Protein AF-A0A2V5S6P3-F1 (afdb_monomer_lite)

Sequence (107 aa):
RVFWAWVSDLITRRATFFVMFFLQVVLFWFFPNIVSASLMTTVTFVVLMCYGGGFGTMPAFTADYFGPKNVGPIYGLMLTAWGFASAFGPLFIAHMRETTGSYSGAL

Structure (mmCIF, N/CA/C/O backbone):
data_AF-A0A2V5S6P3-F1
#
_entry.id   AF-A0A2V5S6P3-F1
#
loop_
_atom_site.group_PDB
_atom_site.id
_atom_site.type_symbol
_atom_site.label_atom_id
_atom_site.label_alt_id
_atom_site.label_comp_id
_atom_site.label_asym_id
_atom_site.label_entity_id
_atom_site.label_seq_id
_atom_site.pdbx_PDB_ins_code
_atom_site.Cartn_x
_atom_site.Cartn_y
_atom_site.Cartn_z
_atom_site.occupancy
_atom_site.B_iso_or_equiv
_atom_site.auth_seq_id
_atom_site.auth_comp_id
_atom_site.auth_asym_id
_atom_site.auth_atom_id
_atom_site.pdbx_PDB_model_num
ATOM 1 N N . ARG A 1 1 ? -6.091 12.741 -2.307 1.00 47.53 1 ARG A N 1
ATOM 2 C CA . ARG A 1 1 ? -7.322 12.934 -1.498 1.00 47.53 1 ARG A CA 1
ATOM 3 C C . ARG A 1 1 ? -8.544 13.195 -2.376 1.00 47.53 1 ARG A C 1
ATOM 5 O O . ARG A 1 1 ? -9.462 12.411 -2.268 1.00 47.53 1 ARG A O 1
ATOM 12 N N . VAL A 1 2 ? -8.545 14.181 -3.282 1.00 52.91 2 VAL A N 1
ATOM 13 C CA . VAL A 1 2 ? -9.742 14.534 -4.083 1.00 52.91 2 VAL A CA 1
ATOM 14 C C . VAL A 1 2 ? -10.208 13.422 -5.040 1.00 52.91 2 VAL A C 1
ATOM 16 O O . VAL A 1 2 ? -11.377 13.068 -5.022 1.00 52.91 2 VAL A O 1
ATOM 19 N N . PHE A 1 3 ? -9.303 12.802 -5.807 1.00 58.50 3 PHE A N 1
ATOM 20 C CA . PHE A 1 3 ? -9.684 11.779 -6.798 1.00 58.50 3 PHE A CA 1
ATOM 21 C C . PHE A 1 3 ? -10.196 10.476 -6.157 1.00 58.50 3 PHE A C 1
ATOM 23 O O . PHE A 1 3 ? -11.256 9.976 -6.510 1.00 58.50 3 PHE A O 1
ATOM 30 N N . TRP A 1 4 ? -9.481 9.955 -5.154 1.00 55.31 4 TRP A N 1
ATOM 31 C CA . TRP A 1 4 ? -9.890 8.737 -4.444 1.00 55.31 4 TRP A CA 1
ATOM 32 C C . TRP A 1 4 ? -11.047 8.945 -3.462 1.00 55.31 4 TRP A C 1
ATOM 34 O O . TRP A 1 4 ? -11.768 7.992 -3.205 1.00 55.31 4 TRP A O 1
ATOM 44 N N . ALA A 1 5 ? -11.261 10.157 -2.938 1.00 51.94 5 ALA A N 1
ATOM 45 C CA . ALA A 1 5 ? -12.491 10.465 -2.206 1.00 51.94 5 ALA A CA 1
ATOM 46 C C . ALA A 1 5 ? -13.701 10.379 -3.146 1.00 51.94 5 ALA A C 1
ATOM 48 O O . ALA A 1 5 ? -14.657 9.693 -2.823 1.00 51.94 5 ALA A O 1
ATOM 49 N N . TRP A 1 6 ? -13.594 10.937 -4.359 1.00 54.28 6 TRP A N 1
ATOM 50 C CA . TRP A 1 6 ? -14.660 10.875 -5.363 1.00 54.28 6 TRP A CA 1
ATOM 51 C C . TRP A 1 6 ? -14.965 9.439 -5.826 1.00 54.28 6 TRP A C 1
ATOM 53 O O . TRP A 1 6 ? -16.123 9.039 -5.898 1.00 54.28 6 TRP A O 1
ATOM 63 N N . VAL A 1 7 ? -13.932 8.617 -6.062 1.00 57.66 7 VAL A N 1
ATOM 64 C CA . VAL A 1 7 ? -14.108 7.181 -6.367 1.00 57.66 7 VAL A CA 1
ATOM 65 C C . VAL A 1 7 ? -14.645 6.403 -5.153 1.00 57.66 7 VAL A C 1
ATOM 67 O O . VAL A 1 7 ? -15.472 5.509 -5.322 1.00 57.66 7 VAL A O 1
ATOM 70 N N . SER A 1 8 ? -14.239 6.766 -3.931 1.00 52.78 8 SER A N 1
ATOM 71 C CA . SER A 1 8 ? -14.742 6.160 -2.689 1.00 52.78 8 SER A CA 1
ATOM 72 C C . SER A 1 8 ? -16.197 6.490 -2.393 1.00 52.78 8 SER A C 1
ATOM 74 O O . SER A 1 8 ? -16.872 5.672 -1.766 1.00 52.78 8 SER A O 1
ATOM 76 N N . ASP A 1 9 ? -16.669 7.658 -2.814 1.00 57.91 9 ASP A N 1
ATOM 77 C CA . ASP A 1 9 ? -18.068 8.056 -2.666 1.00 57.91 9 ASP A CA 1
ATOM 78 C C . ASP A 1 9 ? -18.968 7.313 -3.672 1.00 57.91 9 ASP A C 1
ATOM 80 O O . ASP A 1 9 ? -20.126 7.031 -3.371 1.00 57.91 9 ASP A O 1
ATOM 84 N N . LEU A 1 10 ? -18.427 6.917 -4.833 1.00 56.69 10 LEU A N 1
ATOM 85 C CA . LEU A 1 10 ? -19.123 6.114 -5.851 1.00 56.69 10 LEU A CA 1
ATOM 86 C C . LEU A 1 10 ? -19.112 4.606 -5.558 1.00 56.69 10 LEU A C 1
ATOM 88 O O . LEU A 1 10 ? -20.053 3.896 -5.912 1.00 56.69 10 LEU A O 1
ATOM 92 N N . ILE A 1 11 ? -18.043 4.097 -4.943 1.00 58.88 11 ILE A N 1
ATOM 93 C CA . ILE A 1 11 ? -17.798 2.665 -4.762 1.00 58.88 11 ILE A CA 1
ATOM 94 C C . ILE A 1 11 ? -17.450 2.436 -3.289 1.00 58.88 11 ILE A C 1
ATOM 96 O O . ILE A 1 11 ? -16.312 2.649 -2.869 1.00 58.88 11 ILE A O 1
ATOM 100 N N . THR A 1 12 ? -18.454 2.014 -2.511 1.00 62.72 12 THR A N 1
ATOM 101 C CA . THR A 1 12 ? -18.409 1.620 -1.087 1.00 62.72 12 THR A CA 1
ATOM 102 C C . THR A 1 12 ? -16.992 1.299 -0.583 1.00 62.72 12 THR A C 1
ATOM 104 O O . THR A 1 12 ? -16.327 0.452 -1.174 1.00 62.72 12 THR A O 1
ATOM 107 N N . ARG A 1 13 ? -16.544 1.899 0.538 1.00 61.31 13 ARG A N 1
ATOM 108 C CA . ARG A 1 13 ? -15.178 1.804 1.134 1.00 61.31 13 ARG A CA 1
ATOM 109 C C . ARG A 1 13 ? -14.406 0.485 0.912 1.00 61.31 13 ARG A C 1
ATOM 111 O O . ARG A 1 13 ? -13.214 0.521 0.622 1.00 61.31 13 ARG A O 1
ATOM 118 N N . ARG A 1 14 ? -15.066 -0.677 1.031 1.00 64.19 14 ARG A N 1
ATOM 119 C CA . ARG A 1 14 ? -14.502 -2.018 0.750 1.00 64.19 14 ARG A CA 1
ATOM 120 C C . ARG A 1 14 ? -14.057 -2.212 -0.704 1.00 64.19 14 ARG A C 1
ATOM 122 O O . ARG A 1 14 ? -12.958 -2.695 -0.954 1.00 64.19 14 ARG A O 1
ATOM 129 N N . ALA A 1 15 ? -14.909 -1.851 -1.655 1.00 66.44 15 ALA A N 1
ATOM 130 C CA . ALA A 1 15 ? -14.655 -2.031 -3.077 1.00 66.44 15 ALA A CA 1
ATOM 131 C C . ALA A 1 15 ? -13.610 -1.030 -3.600 1.00 66.44 15 ALA A C 1
ATOM 133 O O . ALA A 1 15 ? -12.802 -1.387 -4.447 1.00 66.44 15 ALA A O 1
ATOM 134 N N . THR A 1 16 ? -13.522 0.162 -3.004 1.00 69.06 16 THR A N 1
ATOM 135 C CA . THR A 1 16 ? -12.410 1.101 -3.229 1.00 69.06 16 THR A CA 1
ATOM 136 C C . THR A 1 16 ? -11.053 0.471 -2.913 1.00 69.06 16 THR A C 1
ATOM 138 O O . THR A 1 16 ? -10.139 0.518 -3.737 1.00 69.06 16 THR A O 1
ATOM 141 N N . PHE A 1 17 ? -10.940 -0.197 -1.764 1.00 70.44 17 PHE A N 1
ATOM 142 C CA . PHE A 1 17 ? -9.723 -0.912 -1.383 1.00 70.44 17 PHE A CA 1
ATOM 143 C C . PHE A 1 17 ? -9.359 -2.024 -2.371 1.00 70.44 17 PHE A C 1
ATOM 145 O O . PHE A 1 17 ? -8.204 -2.156 -2.773 1.00 70.44 17 PHE A O 1
ATOM 152 N N . PHE A 1 18 ? -10.356 -2.803 -2.791 1.00 73.12 18 PHE A N 1
ATOM 153 C CA . PHE A 1 18 ? -10.160 -3.882 -3.753 1.00 73.12 18 PHE A CA 1
ATOM 154 C C . PHE A 1 18 ? -9.697 -3.356 -5.118 1.00 73.12 18 PHE A C 1
ATOM 156 O O . PHE A 1 18 ? -8.741 -3.878 -5.687 1.00 73.12 18 PHE A O 1
ATOM 163 N N . VAL A 1 19 ? -10.314 -2.279 -5.614 1.00 75.12 19 VAL A N 1
ATOM 164 C CA . VAL A 1 19 ? -9.940 -1.642 -6.884 1.00 75.12 19 VAL A CA 1
ATOM 165 C C . VAL A 1 19 ? -8.517 -1.077 -6.825 1.00 75.12 19 VAL A C 1
ATOM 167 O O . VAL A 1 19 ? -7.782 -1.244 -7.793 1.00 75.12 19 VAL A O 1
ATOM 170 N N . MET A 1 20 ? -8.084 -0.478 -5.706 1.00 73.75 20 MET A N 1
ATOM 171 C CA . MET A 1 20 ? -6.694 -0.011 -5.539 1.00 73.75 20 MET A CA 1
ATOM 172 C C . MET A 1 20 ? -5.676 -1.142 -5.698 1.00 73.75 20 MET A C 1
ATOM 174 O O . MET A 1 20 ? -4.691 -0.985 -6.422 1.00 73.75 20 MET A O 1
ATOM 178 N N . PHE A 1 21 ? -5.902 -2.266 -5.013 1.00 78.44 21 PHE A N 1
ATOM 179 C CA . PHE A 1 21 ? -5.004 -3.416 -5.079 1.00 78.44 21 PHE A CA 1
ATOM 180 C C . PHE A 1 21 ? -5.029 -4.071 -6.457 1.00 78.44 21 PHE A C 1
ATOM 182 O O . PHE A 1 21 ? -3.973 -4.350 -7.018 1.00 78.44 21 PHE A O 1
ATOM 189 N N . PHE A 1 22 ? -6.216 -4.253 -7.037 1.00 81.19 22 PHE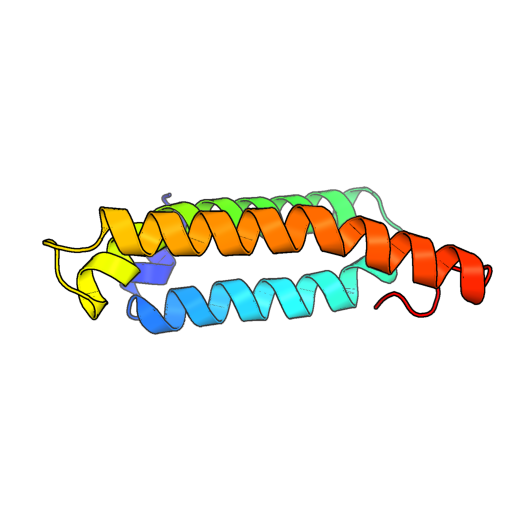 A N 1
ATOM 190 C CA . PHE A 1 22 ? -6.362 -4.826 -8.371 1.00 81.19 22 PHE A CA 1
ATOM 191 C C . PHE A 1 22 ? -5.668 -3.970 -9.437 1.00 81.19 22 PHE A C 1
ATOM 193 O O . PHE A 1 22 ? -4.919 -4.486 -10.263 1.00 81.19 22 PHE A O 1
ATOM 200 N N . LEU A 1 23 ? -5.846 -2.649 -9.376 1.00 80.69 23 LEU A N 1
ATOM 201 C CA . LEU A 1 23 ? -5.192 -1.715 -10.286 1.00 80.69 23 LEU A CA 1
ATOM 202 C C . LEU A 1 23 ? -3.664 -1.760 -10.137 1.00 80.69 23 LEU A C 1
ATOM 204 O O . LEU A 1 23 ? -2.963 -1.722 -11.142 1.00 80.69 23 LEU A O 1
ATOM 208 N N . GLN A 1 24 ? -3.139 -1.907 -8.916 1.00 78.00 24 GLN A N 1
ATOM 209 C CA . GLN A 1 24 ? -1.705 -2.122 -8.698 1.00 78.00 24 GLN A CA 1
ATOM 210 C C . GLN A 1 24 ? -1.201 -3.420 -9.333 1.00 78.00 24 GLN A C 1
ATOM 212 O O . GLN A 1 24 ? -0.182 -3.380 -10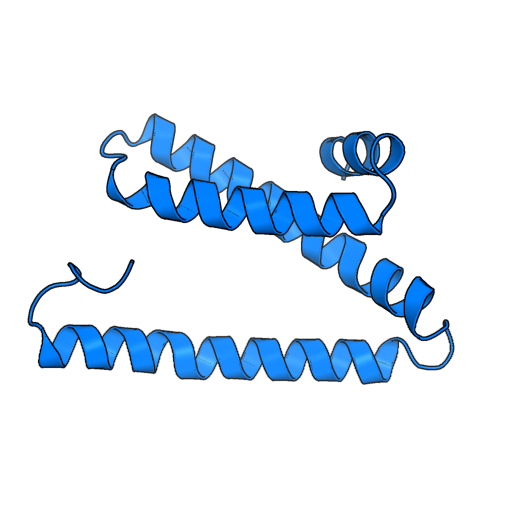.014 1.00 78.00 24 GLN A O 1
ATOM 217 N N . VAL A 1 25 ? -1.910 -4.542 -9.166 1.00 81.88 25 VAL A N 1
ATOM 218 C CA . VAL A 1 25 ? -1.529 -5.829 -9.781 1.00 81.88 25 VAL A CA 1
ATOM 219 C C . VAL A 1 25 ? -1.459 -5.702 -11.301 1.00 81.88 25 VAL A C 1
ATOM 221 O O . VAL A 1 25 ? -0.459 -6.078 -11.909 1.00 81.88 25 VAL A O 1
ATOM 224 N N . VAL A 1 26 ? -2.485 -5.106 -11.911 1.00 81.94 26 VAL A N 1
ATOM 225 C CA . VAL A 1 26 ? -2.526 -4.883 -13.361 1.00 81.94 26 VAL A CA 1
ATOM 226 C C . VAL A 1 26 ? -1.382 -3.967 -13.802 1.00 81.94 26 VAL A C 1
ATOM 228 O O . VAL A 1 26 ? -0.669 -4.284 -14.750 1.00 81.94 26 VAL A O 1
ATOM 231 N N . LEU A 1 27 ? -1.151 -2.851 -13.105 1.00 80.12 27 LEU A N 1
ATOM 232 C CA . LEU A 1 27 ? -0.077 -1.919 -13.455 1.00 80.12 27 LEU A CA 1
ATOM 233 C C . LEU A 1 27 ? 1.311 -2.551 -13.320 1.00 80.12 27 LEU A C 1
ATOM 235 O O . LEU A 1 27 ? 2.134 -2.339 -14.206 1.00 80.12 27 LEU A O 1
ATOM 239 N N . PHE A 1 28 ? 1.568 -3.341 -12.272 1.00 79.75 28 PHE A N 1
ATOM 240 C CA . PHE A 1 28 ? 2.839 -4.054 -12.106 1.00 79.75 28 PHE A CA 1
ATOM 241 C C . PHE A 1 28 ? 3.057 -5.121 -13.182 1.00 79.75 28 PHE A C 1
ATOM 243 O O . PHE A 1 28 ? 4.183 -5.273 -13.645 1.00 79.75 28 PHE A O 1
ATOM 250 N N . TRP A 1 29 ? 1.996 -5.783 -13.651 1.00 80.25 29 TRP A N 1
ATOM 251 C CA . TRP A 1 29 ? 2.073 -6.724 -14.773 1.00 80.25 29 TRP A CA 1
ATOM 252 C C . TRP A 1 29 ? 2.489 -6.044 -16.086 1.00 80.25 29 TRP A C 1
ATOM 254 O O . TRP A 1 29 ? 3.281 -6.576 -16.864 1.00 80.25 29 TRP A O 1
ATOM 264 N N . PHE A 1 30 ? 1.965 -4.843 -16.348 1.00 74.69 30 PHE A N 1
ATOM 265 C CA . PHE A 1 30 ? 2.306 -4.081 -17.552 1.00 74.69 30 PHE A CA 1
ATOM 266 C C . PHE A 1 30 ? 3.620 -3.300 -17.423 1.00 74.69 30 PHE A C 1
ATOM 268 O O . PHE A 1 30 ? 4.252 -3.030 -18.442 1.00 74.69 30 PHE A O 1
ATOM 275 N N . PHE A 1 31 ? 4.066 -2.990 -16.203 1.00 74.06 31 PHE A N 1
ATOM 276 C CA . PHE A 1 31 ? 5.302 -2.258 -15.908 1.00 74.06 31 PHE A CA 1
ATOM 277 C C . PHE A 1 31 ? 6.556 -2.747 -16.667 1.00 74.06 31 PHE A C 1
ATOM 279 O O . PHE A 1 31 ? 7.208 -1.908 -17.288 1.00 74.06 31 PHE A O 1
ATOM 286 N N . PRO A 1 32 ? 6.896 -4.055 -16.713 1.00 70.94 32 PRO A N 1
ATOM 287 C CA . PRO A 1 32 ? 8.077 -4.550 -17.437 1.00 70.94 32 PRO A CA 1
ATOM 288 C C . PRO A 1 32 ? 8.023 -4.349 -18.959 1.00 70.94 32 PRO A C 1
ATOM 290 O O . PRO A 1 32 ? 9.061 -4.364 -19.613 1.00 70.94 32 PRO A O 1
ATOM 293 N N . ASN A 1 33 ? 6.833 -4.161 -19.536 1.00 70.88 33 ASN A N 1
ATOM 294 C CA . ASN A 1 33 ? 6.654 -3.987 -20.980 1.00 70.88 33 ASN A CA 1
ATOM 295 C C . ASN A 1 33 ? 6.770 -2.514 -21.420 1.00 70.88 33 ASN A C 1
ATOM 297 O O . ASN A 1 33 ? 6.721 -2.217 -22.615 1.00 70.88 33 ASN A O 1
ATOM 301 N N . ILE A 1 34 ? 6.908 -1.575 -20.478 1.00 73.00 34 ILE A N 1
ATOM 302 C CA . ILE A 1 34 ? 6.940 -0.139 -20.765 1.00 73.00 34 ILE A CA 1
ATOM 303 C C . ILE A 1 34 ? 8.390 0.328 -20.893 1.00 73.00 34 ILE A C 1
ATOM 305 O O . ILE A 1 34 ? 9.111 0.452 -19.909 1.00 73.00 34 ILE A O 1
ATOM 309 N N . VAL A 1 35 ? 8.802 0.640 -22.122 1.00 69.69 35 VAL A N 1
ATOM 310 C CA . VAL A 1 35 ? 10.165 1.112 -22.439 1.00 69.69 35 VAL A CA 1
ATOM 311 C C . VAL A 1 35 ? 10.236 2.647 -22.540 1.00 69.69 35 VAL A C 1
ATOM 313 O O . VAL A 1 35 ? 11.313 3.236 -22.499 1.00 69.69 35 VAL A O 1
ATOM 316 N N . SER A 1 36 ? 9.094 3.336 -22.651 1.00 78.94 36 SER A N 1
ATOM 317 C CA . SER A 1 36 ? 9.048 4.796 -22.790 1.00 78.94 36 SER A CA 1
ATOM 318 C C . SER A 1 36 ? 8.981 5.514 -21.438 1.00 78.94 36 SER A C 1
ATOM 320 O O . SER A 1 36 ? 8.113 5.257 -20.601 1.00 78.94 36 SER A O 1
ATOM 322 N N . ALA A 1 37 ? 9.886 6.481 -21.249 1.00 77.19 37 ALA A N 1
ATOM 323 C CA . ALA A 1 37 ? 10.016 7.238 -20.003 1.00 77.19 37 ALA A CA 1
ATOM 324 C C . ALA A 1 37 ? 8.719 7.964 -19.600 1.00 77.19 37 ALA A C 1
ATOM 326 O O . ALA A 1 37 ? 8.364 7.985 -18.425 1.00 77.19 37 ALA A O 1
ATOM 327 N N . SER A 1 38 ? 7.974 8.501 -20.573 1.00 79.50 38 SER A N 1
ATOM 328 C CA . SER A 1 38 ? 6.708 9.201 -20.331 1.00 79.50 38 SER A CA 1
ATOM 329 C C . SER A 1 38 ? 5.622 8.282 -19.763 1.00 79.50 38 SER A C 1
ATOM 331 O O . SER A 1 38 ? 4.984 8.639 -18.772 1.00 79.50 38 SER A O 1
ATOM 333 N N . LEU A 1 39 ? 5.443 7.083 -20.329 1.00 76.81 39 LEU A N 1
ATOM 334 C CA . LEU A 1 39 ? 4.469 6.106 -19.827 1.00 76.81 39 LEU A CA 1
ATOM 335 C C . LEU A 1 39 ? 4.877 5.559 -18.457 1.00 76.81 39 LEU A C 1
ATOM 337 O O . LEU A 1 39 ? 4.017 5.407 -17.588 1.00 76.81 39 LEU A O 1
ATOM 341 N N . MET A 1 40 ? 6.174 5.334 -18.222 1.00 77.31 40 MET A N 1
ATOM 342 C CA . MET A 1 40 ? 6.669 4.893 -16.915 1.00 77.31 40 MET A CA 1
ATOM 343 C C . MET A 1 40 ? 6.377 5.933 -15.821 1.00 77.31 40 MET A C 1
ATOM 345 O O . MET A 1 40 ? 5.924 5.571 -14.731 1.00 77.31 40 MET A O 1
ATOM 349 N N . THR A 1 41 ? 6.566 7.228 -16.108 1.00 81.25 41 THR A N 1
ATOM 350 C CA . THR A 1 41 ? 6.219 8.314 -15.176 1.00 81.25 41 THR A CA 1
ATOM 351 C C . THR A 1 41 ? 4.723 8.340 -14.877 1.00 81.25 41 THR A C 1
ATOM 353 O O . THR A 1 41 ? 4.345 8.417 -13.708 1.00 81.25 41 THR A O 1
ATOM 356 N N . THR A 1 42 ? 3.864 8.227 -15.894 1.00 80.94 42 THR A N 1
ATOM 357 C CA . THR A 1 42 ? 2.407 8.208 -15.695 1.00 80.94 42 THR A CA 1
ATOM 358 C C . THR A 1 42 ? 1.967 7.013 -14.851 1.00 80.94 42 THR A C 1
ATOM 360 O O . THR A 1 42 ? 1.224 7.193 -13.888 1.00 80.94 42 THR A O 1
ATOM 363 N N . VAL A 1 43 ? 2.465 5.810 -15.147 1.00 80.69 43 VAL A N 1
ATOM 364 C CA . VAL A 1 43 ? 2.147 4.600 -14.373 1.00 80.69 43 VAL A CA 1
ATOM 365 C C . VAL A 1 43 ? 2.616 4.730 -12.927 1.00 80.69 43 VAL A C 1
ATOM 367 O O . VAL A 1 43 ? 1.836 4.493 -12.007 1.00 80.69 43 VAL A O 1
ATOM 370 N N . THR A 1 44 ? 3.847 5.193 -12.707 1.00 80.06 44 THR A N 1
ATOM 371 C CA . THR A 1 44 ? 4.390 5.406 -11.355 1.00 80.06 44 THR A CA 1
ATOM 372 C C . THR A 1 44 ? 3.567 6.436 -10.581 1.00 80.06 44 THR A C 1
ATOM 374 O O . THR A 1 44 ? 3.293 6.247 -9.396 1.00 80.06 44 THR A O 1
ATOM 377 N N . PHE A 1 45 ? 3.105 7.499 -11.244 1.00 82.38 45 PHE A N 1
ATOM 378 C CA . PHE A 1 45 ? 2.247 8.510 -10.631 1.00 82.38 45 PHE A CA 1
ATOM 379 C C . PHE A 1 45 ? 0.888 7.933 -10.207 1.00 82.38 45 PHE A C 1
ATOM 381 O O . PHE A 1 45 ? 0.401 8.221 -9.112 1.00 82.38 45 PHE A O 1
ATOM 388 N N . VAL A 1 46 ? 0.297 7.068 -11.036 1.00 79.88 46 VAL A N 1
ATOM 389 C CA . VAL A 1 46 ? -0.950 6.362 -10.708 1.00 79.88 46 VAL A CA 1
ATOM 390 C C . VAL A 1 46 ? -0.746 5.399 -9.534 1.00 79.88 46 VAL A C 1
ATOM 392 O O . VAL A 1 46 ? -1.564 5.390 -8.610 1.00 79.88 46 VAL A O 1
ATOM 395 N N . VAL A 1 47 ? 0.359 4.647 -9.509 1.00 81.06 47 VAL A N 1
ATOM 396 C CA . VAL A 1 47 ? 0.710 3.760 -8.386 1.00 81.06 47 VAL A CA 1
ATOM 397 C C . VAL A 1 47 ? 0.901 4.562 -7.097 1.00 81.06 47 VAL A C 1
ATOM 399 O O . VAL A 1 47 ? 0.308 4.210 -6.079 1.00 81.06 47 VAL A O 1
ATOM 402 N N . LEU A 1 48 ? 1.633 5.681 -7.136 1.00 80.38 48 LEU A N 1
ATOM 403 C CA . LEU A 1 48 ? 1.814 6.586 -5.992 1.00 80.38 48 LEU A CA 1
ATOM 404 C C . LEU A 1 48 ? 0.483 7.148 -5.483 1.00 80.38 48 LEU A C 1
ATOM 406 O O . LEU A 1 48 ? 0.244 7.181 -4.272 1.00 80.38 48 LEU A O 1
ATOM 410 N N . MET A 1 49 ? -0.414 7.551 -6.387 1.00 77.62 49 MET A N 1
ATOM 411 C CA . MET A 1 49 ? -1.752 8.007 -6.005 1.00 77.62 49 MET A CA 1
ATOM 412 C C . MET A 1 49 ? -2.576 6.901 -5.338 1.00 77.62 49 MET A C 1
ATOM 414 O O . MET A 1 49 ? -3.281 7.176 -4.362 1.00 77.62 49 MET A O 1
ATOM 418 N N . CYS A 1 50 ? -2.478 5.660 -5.818 1.00 75.75 50 CYS A N 1
ATOM 419 C CA . CYS A 1 50 ? -3.145 4.512 -5.201 1.00 75.75 50 CYS A CA 1
ATOM 420 C C . CYS A 1 50 ? -2.528 4.152 -3.847 1.00 75.75 50 CYS A C 1
ATOM 422 O O . CYS A 1 50 ? -3.262 3.872 -2.904 1.00 75.75 50 CYS A O 1
ATOM 424 N N . TYR A 1 51 ? -1.204 4.234 -3.717 1.00 74.00 51 TYR A N 1
ATOM 425 C CA . TYR A 1 51 ? -0.496 3.993 -2.462 1.00 74.00 51 TYR A CA 1
ATOM 426 C C . TYR A 1 51 ? -0.904 5.005 -1.381 1.00 74.00 51 TYR A C 1
ATOM 428 O O . TYR A 1 51 ? -1.281 4.625 -0.272 1.00 74.00 51 TYR A O 1
ATOM 436 N N . GLY A 1 52 ? -0.934 6.297 -1.728 1.00 73.19 52 GLY A N 1
ATOM 437 C CA . GLY A 1 52 ? -1.399 7.353 -0.824 1.00 73.19 52 GLY A CA 1
ATOM 438 C C . GLY A 1 52 ? -2.891 7.250 -0.479 1.00 73.19 52 GLY A C 1
ATOM 439 O O . GLY A 1 52 ? -3.295 7.590 0.634 1.00 73.19 52 GLY A O 1
ATOM 440 N N . GLY A 1 53 ? -3.715 6.756 -1.409 1.00 72.12 53 GLY A N 1
ATOM 441 C CA . GLY A 1 53 ? -5.129 6.455 -1.170 1.00 72.12 53 GLY A CA 1
ATOM 442 C C . GLY A 1 53 ? -5.331 5.283 -0.205 1.00 72.12 53 GLY A C 1
ATOM 443 O O . GLY A 1 53 ? -6.130 5.393 0.727 1.00 72.12 53 GLY A O 1
ATOM 444 N N . GLY A 1 54 ? -4.568 4.201 -0.377 1.00 72.12 54 GLY A N 1
ATOM 445 C CA . GLY A 1 54 ? -4.627 3.006 0.465 1.00 72.12 54 GLY A CA 1
ATOM 446 C C . GLY A 1 54 ? -4.210 3.297 1.902 1.00 72.12 54 GLY A C 1
ATOM 447 O O . GLY A 1 54 ? -4.977 3.048 2.827 1.00 72.12 54 GLY A O 1
ATOM 448 N N . PHE A 1 55 ? -3.055 3.937 2.110 1.00 70.81 55 PHE A N 1
ATOM 449 C CA . PHE A 1 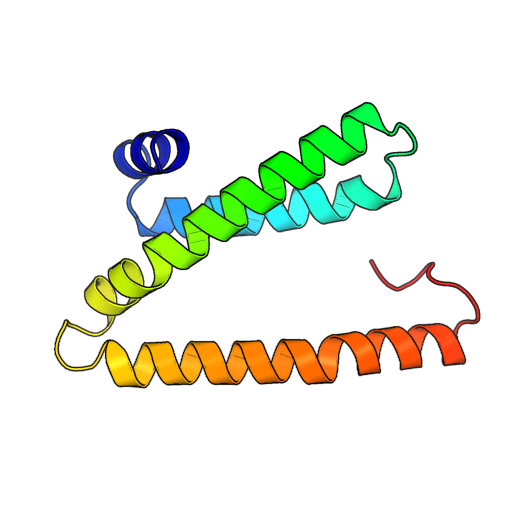55 ? -2.596 4.308 3.458 1.00 70.81 55 PHE A CA 1
ATOM 450 C C . PHE A 1 55 ? -3.555 5.268 4.176 1.00 70.81 55 PHE A C 1
ATOM 452 O O . PHE A 1 55 ? -3.750 5.167 5.385 1.00 70.81 55 PHE A O 1
ATOM 459 N N . GLY A 1 56 ? -4.192 6.184 3.439 1.00 71.12 56 GLY A N 1
ATOM 460 C CA . GLY A 1 56 ? -5.174 7.109 4.007 1.00 71.12 56 GLY A CA 1
ATOM 461 C C . GLY A 1 56 ? -6.507 6.454 4.378 1.00 71.12 56 GLY A C 1
ATOM 462 O O . GLY A 1 56 ? -7.204 6.951 5.261 1.00 71.12 56 GLY A O 1
ATOM 463 N N . THR A 1 57 ? -6.866 5.350 3.722 1.00 70.19 57 THR A N 1
ATOM 464 C CA . THR A 1 57 ? -8.127 4.632 3.953 1.00 70.19 57 THR A CA 1
ATOM 465 C C . THR A 1 57 ? -7.963 3.423 4.876 1.00 70.19 57 THR A C 1
ATOM 467 O O . THR A 1 57 ? -8.956 3.006 5.471 1.00 70.19 57 THR A O 1
ATOM 470 N N . MET A 1 58 ? -6.742 2.900 5.071 1.00 70.50 58 MET A N 1
ATOM 471 C CA . MET A 1 58 ? -6.462 1.763 5.964 1.00 70.50 58 MET A CA 1
ATOM 472 C C . MET A 1 58 ? -7.002 1.974 7.388 1.00 70.50 58 MET A C 1
ATOM 474 O O . MET A 1 58 ? -7.773 1.131 7.836 1.00 70.50 58 MET A O 1
ATOM 478 N N . PRO A 1 59 ? -6.709 3.078 8.108 1.00 67.50 59 PRO A N 1
ATOM 479 C CA . PRO A 1 59 ? -7.181 3.238 9.486 1.00 67.50 59 PRO A CA 1
ATOM 480 C C . PRO A 1 59 ? -8.706 3.329 9.579 1.00 67.50 59 PRO A C 1
ATOM 482 O O . PRO A 1 59 ? -9.298 2.809 10.520 1.00 67.50 59 PRO A O 1
ATOM 485 N N . ALA A 1 60 ? -9.347 3.960 8.588 1.00 72.00 60 ALA A N 1
ATOM 486 C CA . ALA A 1 60 ? -10.801 4.062 8.508 1.00 72.00 60 ALA A CA 1
ATOM 487 C C . ALA A 1 60 ? -11.447 2.695 8.235 1.00 72.00 60 ALA A C 1
ATOM 489 O O . ALA A 1 60 ? -12.452 2.358 8.850 1.00 72.00 60 ALA A O 1
ATOM 490 N N . PHE A 1 61 ? -10.834 1.880 7.375 1.00 70.62 61 PHE A N 1
ATOM 491 C CA . PHE A 1 61 ? -11.272 0.513 7.112 1.00 70.62 61 PHE A CA 1
ATOM 492 C C . PHE A 1 61 ? -11.140 -0.380 8.351 1.00 70.62 61 PHE A C 1
ATOM 494 O O . PHE A 1 61 ? -12.070 -1.105 8.705 1.00 70.62 61 PHE A O 1
ATOM 501 N N . THR A 1 62 ? -10.004 -0.301 9.046 1.00 68.31 62 THR A N 1
ATOM 502 C CA . THR A 1 62 ? -9.764 -1.056 10.280 1.00 68.31 62 THR A CA 1
ATOM 503 C C . THR A 1 62 ? -10.710 -0.606 11.398 1.00 68.31 62 THR A C 1
ATOM 505 O O . THR A 1 62 ? -11.201 -1.445 12.151 1.00 68.31 62 THR A O 1
ATOM 508 N N . ALA A 1 63 ? -11.028 0.691 11.475 1.00 70.50 63 ALA A N 1
ATOM 509 C CA . ALA A 1 63 ? -12.030 1.231 12.395 1.00 70.50 63 ALA A CA 1
ATOM 510 C C . ALA A 1 63 ? -13.447 0.726 12.104 1.00 70.50 63 ALA A C 1
ATOM 512 O O . ALA A 1 63 ? -14.155 0.364 13.045 1.00 70.50 63 ALA A O 1
ATOM 513 N N . ASP A 1 64 ? -13.835 0.648 10.829 1.00 71.88 64 ASP A N 1
ATOM 514 C CA . ASP A 1 64 ? -15.149 0.144 10.415 1.00 71.88 64 ASP A CA 1
ATOM 515 C C . ASP A 1 64 ? -15.312 -1.364 10.694 1.00 71.8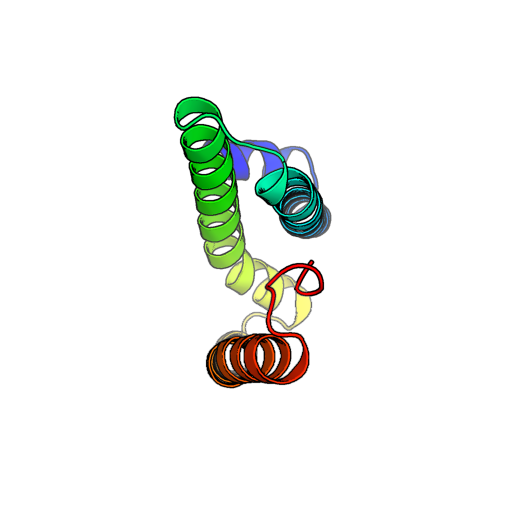8 64 ASP A C 1
ATOM 517 O O . ASP A 1 64 ? -16.415 -1.811 11.004 1.00 71.88 64 ASP A O 1
ATOM 521 N N . TYR A 1 65 ? -14.237 -2.159 10.588 1.00 70.69 65 TYR A N 1
ATOM 522 C CA . TYR A 1 65 ? -14.285 -3.619 10.776 1.00 70.69 65 TYR A CA 1
ATOM 523 C C . TYR A 1 65 ? -14.082 -4.082 12.222 1.00 70.69 65 TYR A C 1
ATOM 525 O O . TYR A 1 65 ? -14.757 -5.008 12.667 1.00 70.69 65 TYR A O 1
ATOM 533 N N . PHE A 1 66 ? -13.138 -3.479 12.949 1.00 69.69 66 PHE A N 1
ATOM 534 C CA . PHE A 1 66 ? -12.723 -3.940 14.282 1.00 69.69 66 PHE A CA 1
ATOM 535 C C . PHE A 1 66 ? -13.182 -3.019 15.420 1.00 69.69 66 PHE A C 1
ATOM 537 O O . PHE A 1 66 ? -12.942 -3.305 16.596 1.00 69.69 66 PHE A O 1
ATOM 544 N N . GLY A 1 67 ? -13.865 -1.927 15.077 1.00 67.25 67 GLY A N 1
ATOM 545 C CA . GLY A 1 67 ? -14.357 -0.933 16.017 1.00 67.25 67 GLY A CA 1
ATOM 546 C C . GLY A 1 67 ? -13.266 0.036 16.499 1.00 67.25 67 GLY A C 1
ATOM 547 O O . GLY A 1 67 ? -12.085 -0.314 16.586 1.00 67.25 67 GLY A O 1
ATOM 548 N N . PRO A 1 68 ? -13.647 1.268 16.886 1.00 66.12 68 PRO A N 1
ATOM 549 C CA . PRO A 1 68 ? -12.714 2.350 17.215 1.00 66.12 68 PRO A CA 1
ATOM 550 C C . PRO A 1 68 ? -11.812 2.061 18.429 1.00 66.12 68 PRO A C 1
ATOM 552 O O . PRO A 1 68 ? -10.758 2.676 18.563 1.00 66.12 68 PRO A O 1
ATOM 555 N N . LYS A 1 69 ? -12.186 1.112 19.301 1.00 65.19 69 LYS A N 1
ATOM 556 C CA . LYS A 1 69 ? -11.416 0.761 20.509 1.00 65.19 69 LYS A CA 1
ATOM 557 C C . LYS A 1 69 ? -10.082 0.058 20.222 1.00 65.19 69 LYS A C 1
ATOM 559 O O . LYS A 1 69 ? -9.158 0.236 21.004 1.00 65.19 69 LYS A O 1
ATOM 564 N N . ASN A 1 70 ? -9.965 -0.699 19.124 1.00 67.81 70 ASN A N 1
ATOM 565 C CA . ASN A 1 70 ? -8.794 -1.550 18.843 1.00 67.81 70 ASN A CA 1
ATOM 566 C C . ASN A 1 70 ? -8.055 -1.190 17.539 1.00 67.81 70 ASN A C 1
ATOM 568 O O . ASN A 1 70 ? -7.214 -1.955 17.067 1.00 67.81 70 ASN A O 1
ATOM 572 N N . VAL A 1 71 ? -8.322 -0.016 16.959 1.00 71.62 71 VAL A N 1
ATOM 573 C CA . VAL A 1 71 ? -7.736 0.402 15.668 1.00 71.62 71 VAL A CA 1
ATOM 574 C C . VAL A 1 71 ? -6.223 0.575 15.756 1.00 71.62 71 VAL A C 1
ATOM 576 O O . VAL A 1 71 ? -5.512 0.157 14.850 1.00 71.62 71 VAL A O 1
ATOM 579 N N . GLY A 1 72 ? -5.724 1.146 16.857 1.00 75.50 72 GLY A N 1
ATOM 580 C CA . GLY A 1 72 ? -4.292 1.364 17.079 1.00 75.50 72 GLY A CA 1
ATOM 581 C C . GLY A 1 72 ? -3.479 0.063 17.081 1.00 75.50 72 GLY A C 1
ATOM 582 O O . GLY A 1 72 ? -2.585 -0.072 16.247 1.00 75.50 72 GLY A O 1
ATOM 583 N N . PRO A 1 73 ? -3.798 -0.918 17.953 1.00 77.75 73 PRO A N 1
ATOM 584 C CA . PRO A 1 73 ? -3.098 -2.203 17.990 1.00 77.75 73 PRO A CA 1
ATOM 585 C C . PRO A 1 73 ? -3.133 -2.959 16.656 1.00 77.75 73 PRO A C 1
ATOM 587 O O . PRO A 1 73 ? -2.107 -3.468 16.212 1.00 77.75 73 PRO A O 1
ATOM 590 N N . ILE A 1 74 ? -4.288 -3.001 15.983 1.00 79.38 74 ILE A N 1
ATOM 591 C CA . ILE A 1 74 ? -4.442 -3.737 14.718 1.00 79.38 74 ILE A CA 1
ATOM 592 C C . ILE A 1 74 ? -3.683 -3.046 13.585 1.00 79.38 74 ILE A C 1
ATOM 594 O O . ILE A 1 74 ? -3.006 -3.710 12.801 1.00 79.38 74 ILE A O 1
ATOM 598 N N . TYR A 1 75 ? -3.732 -1.716 13.518 1.00 80.81 75 TYR A N 1
ATOM 599 C CA . TYR A 1 75 ? -2.933 -0.961 12.556 1.00 80.81 75 TYR A CA 1
ATOM 600 C C . TYR A 1 75 ? -1.427 -1.124 12.824 1.00 80.81 75 TYR A C 1
ATOM 602 O O . TYR A 1 75 ? -0.645 -1.268 11.887 1.00 80.81 75 TYR A O 1
ATOM 610 N N . GLY A 1 76 ? -1.020 -1.207 14.095 1.00 81.12 76 GLY A N 1
ATOM 611 C CA . GLY A 1 76 ? 0.345 -1.567 14.485 1.00 81.12 76 GLY A CA 1
ATOM 612 C C . GLY A 1 76 ? 0.770 -2.941 13.955 1.00 81.12 76 GLY A C 1
ATOM 613 O O . GLY A 1 76 ? 1.846 -3.063 13.371 1.00 81.12 76 GLY A O 1
ATOM 614 N N . LEU A 1 77 ? -0.092 -3.957 14.064 1.00 83.25 77 LEU A N 1
ATOM 615 C CA . LEU A 1 77 ? 0.166 -5.286 13.493 1.00 83.25 77 LEU A CA 1
ATOM 616 C C . LEU A 1 77 ? 0.281 -5.246 11.959 1.00 83.25 77 LEU A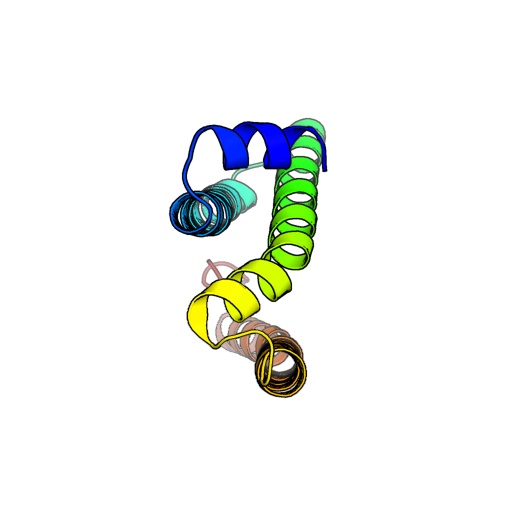 C 1
ATOM 618 O O . LEU A 1 77 ? 1.179 -5.872 11.394 1.00 83.25 77 LEU A O 1
ATOM 622 N N . MET A 1 78 ? -0.556 -4.458 11.278 1.00 81.88 78 MET A N 1
ATOM 623 C CA . MET A 1 78 ? -0.440 -4.249 9.827 1.00 81.88 78 MET A CA 1
ATOM 624 C C . MET A 1 78 ? 0.916 -3.637 9.446 1.00 81.88 78 MET A C 1
ATOM 626 O O . MET A 1 78 ? 1.549 -4.094 8.494 1.00 81.88 78 MET A O 1
ATOM 630 N N . LEU A 1 79 ? 1.405 -2.659 10.215 1.00 82.56 79 LEU A N 1
ATOM 631 C CA . LEU A 1 79 ? 2.729 -2.066 10.006 1.00 82.56 79 LEU A CA 1
ATOM 632 C C . LEU A 1 79 ? 3.862 -3.061 10.275 1.00 82.56 79 LEU A C 1
ATOM 634 O O . LEU A 1 79 ? 4.846 -3.059 9.537 1.00 82.56 79 LEU A O 1
ATOM 638 N N . THR A 1 80 ? 3.729 -3.944 11.272 1.00 85.75 80 THR A N 1
ATOM 639 C CA . THR A 1 80 ? 4.723 -5.011 11.472 1.00 85.75 80 THR A CA 1
ATOM 640 C C . THR A 1 80 ? 4.766 -5.964 10.284 1.00 85.75 80 THR A C 1
ATOM 642 O O . THR A 1 80 ? 5.853 -6.246 9.788 1.00 85.75 80 THR A O 1
ATOM 645 N N . ALA A 1 81 ? 3.612 -6.385 9.756 1.00 84.12 81 ALA A N 1
ATOM 646 C CA . ALA A 1 81 ? 3.552 -7.231 8.565 1.00 84.12 81 ALA A CA 1
ATOM 647 C C . ALA A 1 81 ? 4.171 -6.534 7.341 1.00 84.12 81 ALA A C 1
ATOM 649 O O . ALA A 1 81 ? 4.906 -7.158 6.577 1.00 84.12 81 ALA A O 1
ATOM 650 N N . TRP A 1 82 ? 3.943 -5.228 7.191 1.00 83.56 82 TRP A N 1
ATOM 651 C CA . TRP A 1 82 ? 4.566 -4.416 6.144 1.00 83.56 82 TRP A CA 1
ATOM 652 C C . TRP A 1 82 ? 6.092 -4.303 6.304 1.00 83.56 82 TRP A C 1
ATOM 654 O O . TRP A 1 82 ? 6.830 -4.408 5.322 1.00 83.56 82 TRP A O 1
ATOM 664 N N . GLY A 1 83 ? 6.582 -4.158 7.539 1.00 84.75 83 GLY A N 1
ATOM 665 C CA . GLY A 1 83 ? 8.012 -4.184 7.851 1.00 84.75 83 GLY A CA 1
ATOM 666 C C . GLY A 1 83 ? 8.651 -5.538 7.536 1.00 84.75 83 GLY A C 1
ATOM 667 O O . GLY A 1 83 ? 9.705 -5.586 6.904 1.00 84.75 83 GLY A O 1
ATOM 668 N N . PHE A 1 84 ? 7.976 -6.638 7.882 1.00 87.12 84 PHE A N 1
ATOM 669 C CA . PHE A 1 84 ? 8.389 -7.989 7.497 1.00 87.12 84 PHE A CA 1
ATOM 670 C C . PHE A 1 84 ? 8.448 -8.138 5.971 1.00 87.12 84 PHE A C 1
ATOM 672 O O . PHE A 1 84 ? 9.479 -8.536 5.437 1.00 87.12 84 PHE A O 1
ATOM 679 N N . ALA A 1 85 ? 7.400 -7.744 5.245 1.00 82.12 85 ALA A N 1
ATOM 680 C CA . ALA A 1 85 ? 7.403 -7.783 3.783 1.00 82.12 85 ALA A CA 1
ATOM 681 C C . ALA A 1 85 ? 8.559 -6.962 3.179 1.00 82.12 85 ALA A C 1
ATOM 683 O O . ALA A 1 85 ? 9.203 -7.410 2.233 1.00 82.12 85 ALA A O 1
ATOM 684 N N . SER A 1 86 ? 8.877 -5.802 3.764 1.00 82.06 86 SER A N 1
ATOM 685 C CA . SER A 1 86 ? 9.985 -4.947 3.315 1.00 82.06 86 SER A CA 1
ATOM 686 C C . SER A 1 86 ? 11.366 -5.535 3.616 1.00 82.06 86 SER A C 1
ATOM 688 O O . SER A 1 86 ? 12.296 -5.306 2.850 1.00 82.06 86 SER A O 1
ATOM 690 N N . ALA A 1 87 ? 11.520 -6.300 4.699 1.00 85.56 87 ALA A N 1
ATOM 691 C CA . ALA A 1 87 ? 12.773 -6.985 5.016 1.00 85.56 87 ALA A CA 1
ATOM 692 C C . ALA A 1 87 ? 12.990 -8.218 4.122 1.00 85.56 87 ALA A C 1
ATOM 694 O O . ALA A 1 87 ? 14.077 -8.415 3.582 1.00 85.56 87 ALA A O 1
ATOM 695 N N . PHE A 1 88 ? 11.948 -9.033 3.938 1.00 85.38 88 PHE A N 1
ATOM 696 C CA . PHE A 1 88 ? 12.034 -10.298 3.204 1.00 85.38 88 PHE A CA 1
ATOM 697 C C . PHE A 1 88 ? 11.922 -10.138 1.681 1.00 85.38 88 PHE A C 1
ATOM 699 O O . PHE A 1 88 ? 12.502 -10.936 0.950 1.00 85.38 88 PHE A O 1
ATOM 706 N N . GLY A 1 89 ? 11.230 -9.110 1.184 1.00 80.56 89 GLY A N 1
ATOM 707 C CA . GLY A 1 89 ? 11.044 -8.873 -0.252 1.00 80.56 89 GLY A CA 1
ATOM 708 C C . GLY A 1 89 ? 12.362 -8.713 -1.025 1.00 80.56 89 GLY A C 1
ATOM 709 O O . GLY A 1 89 ? 12.603 -9.472 -1.964 1.00 80.56 89 GLY A O 1
ATOM 710 N N . PRO A 1 90 ? 13.263 -7.796 -0.624 1.00 81.00 90 PRO A N 1
ATOM 711 C CA . PRO A 1 90 ? 14.561 -7.625 -1.273 1.00 81.00 90 PRO A CA 1
ATOM 712 C C . PRO A 1 90 ? 15.446 -8.866 -1.163 1.00 81.00 90 PRO A C 1
ATOM 714 O O . PRO A 1 90 ? 16.132 -9.199 -2.124 1.00 81.00 90 PRO A O 1
ATOM 717 N N . LEU A 1 91 ? 15.409 -9.568 -0.023 1.00 81.12 91 LEU A N 1
ATOM 718 C CA . LEU A 1 91 ? 16.141 -10.823 0.176 1.00 81.12 91 LEU A CA 1
ATOM 719 C C . LEU A 1 91 ? 15.667 -11.903 -0.801 1.00 81.12 91 LEU A C 1
ATOM 721 O O . LEU A 1 91 ? 16.488 -12.583 -1.411 1.00 81.12 91 LEU A O 1
ATOM 725 N N . PHE A 1 92 ? 14.354 -12.025 -0.998 1.00 78.62 92 PHE A N 1
ATOM 726 C CA . PHE A 1 92 ? 13.777 -12.967 -1.951 1.00 78.62 92 PHE A CA 1
ATOM 727 C C . PHE A 1 92 ? 14.162 -12.622 -3.396 1.00 78.62 92 PHE A C 1
ATOM 729 O O . PHE A 1 92 ? 14.618 -13.489 -4.139 1.00 78.62 92 PHE A O 1
ATOM 736 N N . ILE A 1 93 ? 14.069 -11.346 -3.781 1.00 74.75 93 ILE A N 1
ATOM 737 C CA . ILE A 1 93 ? 14.470 -10.876 -5.118 1.00 74.75 93 ILE A CA 1
ATOM 738 C C . ILE A 1 93 ? 15.976 -11.079 -5.346 1.00 74.75 93 ILE A C 1
ATOM 740 O O . ILE A 1 93 ? 16.382 -11.514 -6.423 1.00 74.75 93 ILE A O 1
ATOM 744 N N . ALA A 1 94 ? 16.810 -10.803 -4.339 1.00 75.88 94 ALA A N 1
ATOM 745 C CA . ALA A 1 94 ? 18.252 -11.032 -4.401 1.00 75.88 94 ALA A CA 1
ATOM 746 C C . ALA A 1 94 ? 18.574 -12.522 -4.581 1.00 75.88 94 ALA A C 1
ATOM 748 O O . ALA A 1 94 ? 19.366 -12.867 -5.456 1.00 75.88 94 ALA A O 1
ATOM 749 N N . HIS A 1 95 ? 17.896 -13.401 -3.840 1.00 74.50 95 HIS A N 1
ATOM 750 C CA . HIS A 1 95 ? 18.062 -14.847 -3.970 1.00 74.50 95 HIS A CA 1
ATOM 751 C C . HIS A 1 95 ? 17.622 -15.369 -5.348 1.00 74.50 95 HIS A C 1
ATOM 753 O O . HIS A 1 95 ? 18.314 -16.193 -5.952 1.00 74.50 95 HIS A O 1
ATOM 759 N N . MET A 1 96 ? 16.518 -14.849 -5.899 1.00 65.81 96 MET A N 1
ATOM 760 C CA . MET A 1 96 ? 16.088 -15.173 -7.267 1.00 65.81 96 MET A CA 1
ATOM 761 C C . MET A 1 96 ? 17.090 -14.683 -8.321 1.00 65.81 96 MET A C 1
ATOM 763 O O . MET A 1 96 ? 17.366 -15.390 -9.293 1.00 65.81 96 MET A O 1
ATOM 767 N N . ARG A 1 97 ? 17.690 -13.504 -8.111 1.00 65.56 97 ARG A N 1
ATOM 768 C CA . ARG A 1 97 ? 18.738 -12.960 -8.988 1.00 65.56 97 ARG A CA 1
ATOM 769 C C . ARG A 1 97 ? 20.008 -13.810 -8.964 1.00 65.56 97 ARG A C 1
ATOM 771 O O . ARG A 1 97 ? 20.629 -13.987 -10.009 1.00 65.56 97 ARG A O 1
ATOM 778 N N . GLU A 1 98 ? 20.399 -14.319 -7.799 1.00 66.06 98 GLU A N 1
ATOM 779 C CA . GLU A 1 98 ? 21.599 -15.149 -7.629 1.00 66.06 98 GLU A CA 1
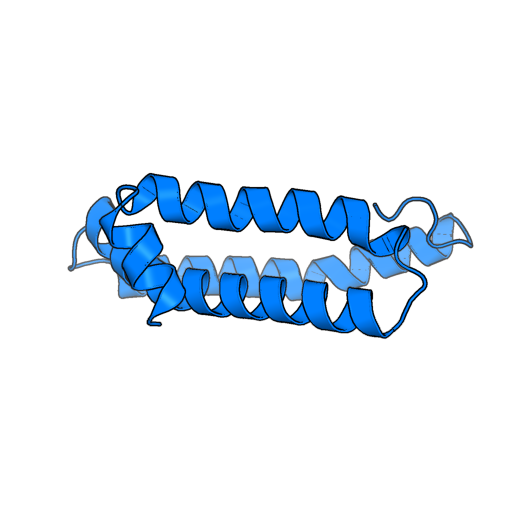ATOM 780 C C . GLU A 1 98 ? 21.446 -16.554 -8.219 1.00 66.06 98 GLU A C 1
ATOM 782 O O . GLU A 1 98 ? 22.388 -17.071 -8.811 1.00 66.06 98 GLU A O 1
ATOM 787 N N . THR A 1 99 ? 20.259 -17.153 -8.113 1.00 63.91 99 THR A N 1
ATOM 788 C CA . THR A 1 99 ? 19.985 -18.500 -8.644 1.00 63.91 99 THR A CA 1
ATOM 789 C C . THR A 1 99 ? 19.710 -18.517 -10.148 1.00 63.91 99 THR A C 1
ATOM 791 O O . THR A 1 99 ? 20.083 -19.477 -10.819 1.00 63.91 99 THR A O 1
ATOM 794 N N . THR A 1 100 ? 19.095 -17.464 -10.699 1.00 58.12 100 THR A N 1
ATOM 795 C CA . THR A 1 100 ? 18.647 -17.438 -12.108 1.00 58.12 100 THR A CA 1
ATOM 796 C C . THR A 1 100 ? 19.586 -16.642 -13.026 1.00 58.12 100 THR A C 1
ATOM 798 O O . THR A 1 100 ? 19.501 -16.756 -14.246 1.00 58.12 100 THR A O 1
ATOM 801 N N . GLY A 1 101 ? 20.484 -15.807 -12.484 1.00 56.94 101 GLY A N 1
ATOM 802 C CA . GLY A 1 101 ? 21.396 -14.960 -13.274 1.00 56.94 101 GLY A CA 1
ATOM 803 C C . GLY A 1 101 ? 20.704 -13.881 -14.128 1.00 56.94 101 GLY A C 1
ATOM 804 O O . GLY A 1 101 ? 21.370 -13.119 -14.824 1.00 56.94 101 GLY A O 1
ATOM 805 N N . SER A 1 102 ? 19.372 -13.792 -14.070 1.00 54.84 102 SER A N 1
ATOM 806 C CA . SER A 1 102 ? 18.525 -12.866 -14.821 1.00 54.84 102 SER A CA 1
ATOM 807 C C . SER A 1 102 ? 17.251 -12.557 -14.027 1.00 54.84 102 SER A C 1
ATOM 809 O O . SER A 1 102 ? 16.694 -13.437 -13.374 1.00 54.84 102 SER A O 1
ATOM 811 N N . TYR A 1 103 ? 16.758 -11.317 -14.110 1.00 55.09 103 TYR A N 1
ATOM 812 C CA . TYR A 1 103 ? 15.521 -10.849 -13.457 1.00 55.09 103 TYR A CA 1
ATOM 813 C C . TYR A 1 103 ? 14.229 -11.377 -14.116 1.00 55.09 103 TYR A C 1
ATOM 815 O O . TYR A 1 103 ? 13.135 -10.929 -13.783 1.00 55.09 103 TYR A O 1
ATOM 823 N N . SER A 1 104 ? 14.334 -12.321 -15.056 1.00 51.81 104 SER A N 1
ATOM 824 C CA . SER A 1 104 ? 13.226 -12.757 -15.916 1.00 51.81 104 SER A CA 1
ATOM 825 C C . SER A 1 104 ? 12.113 -13.542 -15.203 1.00 51.81 104 SER A C 1
ATOM 827 O O . SER A 1 104 ? 11.067 -13.742 -15.809 1.00 51.81 104 SER A O 1
ATOM 829 N N . GLY A 1 105 ? 12.324 -13.998 -13.963 1.00 47.59 105 GLY A N 1
ATOM 830 C CA . GLY A 1 105 ? 11.329 -14.737 -13.168 1.00 47.59 105 GLY A CA 1
ATOM 831 C C . GLY A 1 105 ? 10.755 -13.962 -11.977 1.00 47.59 105 GLY A C 1
ATOM 832 O O . GLY A 1 105 ? 10.089 -14.555 -11.137 1.00 47.59 105 GLY A O 1
ATOM 833 N N . ALA A 1 106 ? 11.053 -12.664 -11.855 1.00 49.62 106 ALA A N 1
ATOM 834 C CA . ALA A 1 106 ? 10.634 -11.842 -10.715 1.00 49.62 106 ALA A CA 1
ATOM 835 C C . ALA A 1 106 ? 9.248 -11.184 -10.873 1.00 49.62 106 ALA A C 1
ATOM 837 O O . ALA A 1 106 ? 8.903 -10.311 -10.076 1.00 49.62 106 ALA A O 1
ATOM 838 N N . LEU A 1 107 ? 8.480 -11.597 -11.884 1.00 45.59 107 LEU A N 1
ATOM 839 C CA . LEU A 1 107 ? 7.142 -11.106 -12.221 1.00 45.59 107 LEU A CA 1
ATOM 840 C C . LEU A 1 107 ? 6.175 -12.272 -12.413 1.00 45.59 107 LEU A C 1
ATOM 842 O O . LEU A 1 107 ? 6.541 -13.203 -13.164 1.00 45.59 107 LEU A O 1
#

Radius of gyration: 16.84 Å; chains: 1; bounding box: 41×33×43 Å

Foldseek 3Di:
DVPLVVVCVVAPLVVSLVCLVVLVVVLVVCQVVDPDPVVNVVSVVSNVVSVVSNVVSQLVVLCVPVNPVCSVVVVVVVVVVVVVCVVVVVVVQVVCCVVVVDSVPVD

Secondary structure (DSSP, 8-state):
-HHHHHHHHHSTHHHHHHHHHHHHHHHHHHGGG---HHHHHHHHHHHHHHHHHHHHHHHHHHHHHH-TTSHHHHHHHHHHHHHHHHHHHHHHHHHHHHHHSSGGG--

pLDDT: mean 71.67, std 10.15, range [45.59, 87.12]